Protein AF-A0A0C2CQU9-F1 (afdb_monomer_lite)

Sequence (101 aa):
MADLENLLAEIDDSETFAPISAVIRALARVIDESHFTLAGQLQSAHNACAELLERSKPKSSCLFCSLAENLDSHTTNRCNRFPDPVSRAYKRHACTCASAV

Secondary structure (DSSP, 8-state):
-HHHHHHHHHHTTSTTTHHHHHHHHHHHHHHHHHHHHHHHHHHHHHHHHHHHHHHHS---SSTTS-TTT-TT---GGG-TT--SHHHHHHHHHHHHHHT--

Foldseek 3Di:
DVVLVVVLVVVVVDVVCVVVSVVVVVVVVVVVVVVVVVVVVVVVVVVVVVVVVVVPPDAQQAPVDGPVRRPVSDHVCPDPVPVDPVSSVVVVVVVVVVVPD

Structure (mmCIF, N/CA/C/O backbone):
data_AF-A0A0C2CQU9-F1
#
_entry.id   AF-A0A0C2CQU9-F1
#
loop_
_atom_site.group_PDB
_atom_site.id
_atom_site.type_symbol
_atom_site.label_atom_id
_atom_site.label_alt_id
_atom_site.label_comp_id
_atom_site.label_asym_id
_atom_site.label_entity_id
_atom_site.label_seq_id
_atom_site.pdbx_PDB_ins_code
_atom_site.Cartn_x
_atom_site.Cartn_y
_atom_site.Cartn_z
_atom_site.occupancy
_atom_site.B_iso_or_equiv
_atom_site.auth_seq_id
_atom_site.auth_comp_id
_atom_site.auth_asym_id
_atom_site.auth_atom_id
_atom_site.pdbx_PDB_model_num
ATOM 1 N N . MET A 1 1 ? 7.416 11.176 -22.956 1.00 72.75 1 MET A N 1
ATOM 2 C CA . MET A 1 1 ? 7.944 10.182 -23.915 1.00 72.75 1 MET A CA 1
ATOM 3 C C . MET A 1 1 ? 7.660 10.553 -25.365 1.00 72.75 1 MET A C 1
ATOM 5 O O . MET A 1 1 ? 8.573 10.415 -26.161 1.00 72.75 1 MET A O 1
ATOM 9 N N . ALA A 1 2 ? 6.490 11.115 -25.698 1.00 78.25 2 ALA A N 1
ATOM 10 C CA . ALA A 1 2 ? 6.161 11.556 -27.064 1.00 78.25 2 ALA A CA 1
ATOM 11 C C . ALA A 1 2 ? 7.199 12.508 -27.703 1.00 78.25 2 ALA A C 1
ATOM 13 O O . ALA A 1 2 ? 7.567 12.327 -28.858 1.00 78.25 2 ALA A O 1
ATOM 14 N N . ASP A 1 3 ? 7.739 13.468 -26.946 1.00 82.38 3 ASP A N 1
ATOM 15 C CA . ASP A 1 3 ? 8.760 14.394 -27.468 1.00 82.38 3 ASP A CA 1
ATOM 16 C C . ASP A 1 3 ? 10.076 13.683 -27.828 1.00 82.38 3 ASP A C 1
ATOM 18 O O . ASP A 1 3 ? 10.733 14.031 -28.805 1.00 82.38 3 ASP A O 1
ATOM 22 N N . LEU A 1 4 ? 10.443 12.647 -27.065 1.00 82.75 4 LEU A N 1
ATOM 23 C CA . LEU A 1 4 ? 11.617 11.820 -27.345 1.00 82.75 4 LEU A CA 1
ATOM 24 C C . LEU A 1 4 ? 11.382 10.928 -28.570 1.00 82.75 4 LEU A C 1
ATOM 26 O O . LEU A 1 4 ? 12.282 10.764 -29.385 1.00 82.75 4 LEU A O 1
ATOM 30 N N . GLU A 1 5 ? 10.180 10.371 -28.719 1.00 81.88 5 GLU A N 1
ATOM 31 C CA . GLU A 1 5 ? 9.817 9.575 -29.895 1.00 81.88 5 GLU A CA 1
ATOM 32 C C . GLU A 1 5 ? 9.854 10.405 -31.182 1.00 81.88 5 GLU A C 1
ATOM 34 O O . GLU A 1 5 ? 10.382 9.925 -32.184 1.00 81.88 5 GLU A O 1
ATOM 39 N N . ASN A 1 6 ? 9.391 11.657 -31.133 1.00 82.69 6 ASN A N 1
ATOM 40 C CA . ASN A 1 6 ? 9.457 12.586 -32.263 1.00 82.69 6 ASN A CA 1
ATOM 41 C C . ASN A 1 6 ? 10.908 12.901 -32.661 1.00 82.69 6 ASN A C 1
ATOM 43 O O . ASN A 1 6 ? 11.260 12.776 -33.830 1.00 82.69 6 ASN A O 1
ATOM 47 N N . LEU A 1 7 ? 11.780 13.211 -31.694 1.00 82.69 7 LEU A N 1
ATOM 48 C CA . LEU A 1 7 ? 13.202 13.469 -31.963 1.00 82.69 7 LEU A CA 1
ATOM 49 C C . LEU A 1 7 ? 13.929 12.237 -32.524 1.00 82.69 7 LEU A C 1
ATOM 51 O O . LEU A 1 7 ? 14.802 12.358 -33.377 1.00 82.69 7 LEU A O 1
ATOM 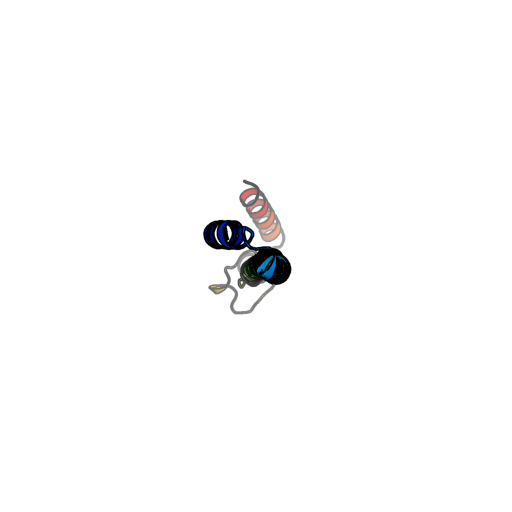55 N N . LEU A 1 8 ? 13.580 11.035 -32.059 1.00 82.88 8 LEU A N 1
ATOM 56 C CA . LEU A 1 8 ? 14.167 9.795 -32.571 1.00 82.88 8 LEU A CA 1
ATOM 57 C C . LEU A 1 8 ? 13.657 9.439 -33.970 1.00 82.88 8 LEU A C 1
ATOM 59 O O . LEU A 1 8 ? 14.387 8.798 -34.721 1.00 82.88 8 LEU A O 1
ATOM 63 N N . ALA A 1 9 ? 12.428 9.826 -34.317 1.00 80.81 9 ALA A N 1
ATOM 64 C CA . ALA A 1 9 ? 11.892 9.660 -35.665 1.00 80.81 9 ALA A CA 1
ATOM 65 C C . ALA A 1 9 ? 12.620 10.559 -36.679 1.00 80.81 9 ALA A C 1
ATOM 67 O O . ALA A 1 9 ? 12.918 10.098 -37.772 1.00 80.81 9 ALA A O 1
ATOM 68 N N . GLU A 1 10 ? 12.986 11.785 -36.294 1.00 77.88 10 GLU A N 1
ATOM 69 C CA . GLU A 1 10 ? 13.776 12.704 -37.134 1.00 77.88 10 GLU A CA 1
ATOM 70 C C . GLU A 1 10 ? 15.224 12.222 -37.371 1.00 77.88 10 GLU A C 1
ATOM 72 O O . GLU A 1 10 ? 15.837 12.544 -38.385 1.00 77.88 10 GLU A O 1
ATOM 77 N N . ILE A 1 11 ? 15.794 11.441 -36.445 1.00 72.44 11 ILE A N 1
ATOM 78 C CA . ILE A 1 11 ? 17.175 10.924 -36.535 1.00 72.44 11 ILE A CA 1
ATOM 79 C C . ILE A 1 11 ? 17.261 9.636 -37.378 1.00 72.44 11 ILE A C 1
ATOM 81 O O . ILE A 1 11 ? 18.316 9.345 -37.949 1.00 72.44 11 ILE A O 1
ATOM 85 N N . ASP A 1 12 ? 16.167 8.877 -37.484 1.00 70.56 12 ASP A N 1
ATOM 86 C CA . ASP A 1 12 ? 16.110 7.601 -38.218 1.00 70.56 12 ASP A CA 1
ATOM 87 C C . ASP A 1 12 ? 16.213 7.749 -39.745 1.00 70.56 12 ASP A C 1
ATOM 89 O O . ASP A 1 12 ? 16.497 6.763 -40.425 1.00 70.56 12 ASP A O 1
ATOM 93 N N . ASP A 1 13 ? 16.083 8.965 -40.283 1.00 69.38 13 ASP A N 1
ATOM 94 C CA . ASP A 1 13 ? 16.331 9.259 -41.703 1.00 69.38 13 ASP A CA 1
ATOM 95 C C . ASP A 1 13 ? 17.809 9.043 -42.107 1.00 69.38 13 ASP A C 1
ATOM 97 O O . ASP A 1 13 ? 18.148 8.998 -43.291 1.00 69.38 13 ASP A O 1
ATOM 101 N N . SER A 1 14 ? 18.706 8.874 -41.127 1.00 71.19 14 SER A N 1
ATOM 102 C CA . SER A 1 14 ? 20.112 8.524 -41.324 1.00 71.19 14 SER A CA 1
ATOM 103 C C . SER A 1 14 ? 20.396 7.095 -40.848 1.00 71.19 14 SER A C 1
ATOM 105 O O . SER A 1 14 ? 20.464 6.826 -39.646 1.00 71.19 14 SER A O 1
ATOM 107 N N . GLU A 1 15 ? 20.675 6.180 -41.787 1.00 73.94 15 GLU A N 1
ATOM 108 C CA . GLU A 1 15 ? 21.004 4.764 -41.510 1.00 73.94 15 GLU A CA 1
ATOM 109 C C . GLU A 1 15 ? 22.159 4.582 -40.504 1.00 73.94 15 GLU A C 1
ATOM 111 O O . GLU A 1 15 ? 22.259 3.557 -39.830 1.00 73.94 15 GLU A O 1
ATOM 116 N N . THR A 1 16 ? 23.014 5.599 -40.354 1.00 82.12 16 THR A N 1
ATOM 117 C CA . THR A 1 16 ? 24.155 5.592 -39.426 1.00 82.12 16 THR A CA 1
ATOM 118 C C . THR A 1 16 ? 23.714 5.563 -37.959 1.00 82.12 16 THR A C 1
ATOM 120 O O . THR A 1 16 ? 24.400 4.983 -37.117 1.00 82.12 16 THR A O 1
ATOM 123 N N . PHE A 1 17 ? 22.576 6.181 -37.634 1.00 82.75 17 PHE A N 1
ATOM 124 C CA . PHE A 1 17 ? 22.124 6.362 -36.251 1.00 82.75 17 PHE A CA 1
ATOM 125 C C . PHE A 1 17 ? 21.000 5.405 -35.836 1.00 82.75 17 PHE A C 1
ATOM 127 O O . PHE A 1 17 ? 20.704 5.314 -34.643 1.00 82.75 17 PHE A O 1
ATOM 134 N N . ALA A 1 18 ? 20.447 4.627 -36.771 1.00 82.06 18 ALA A N 1
ATOM 135 C CA . ALA A 1 18 ? 19.369 3.670 -36.515 1.00 82.06 18 ALA A CA 1
ATOM 136 C C . ALA A 1 18 ? 19.653 2.656 -35.374 1.00 82.06 18 ALA A C 1
ATOM 138 O O . ALA A 1 18 ? 18.757 2.367 -34.577 1.00 82.06 18 ALA A O 1
ATOM 139 N N . PRO A 1 19 ? 20.883 2.125 -35.191 1.00 86.75 19 PRO A N 1
ATOM 140 C CA . PRO A 1 19 ? 21.171 1.255 -34.047 1.00 86.75 19 PRO A CA 1
ATOM 141 C C . PRO A 1 19 ? 21.106 1.994 -32.703 1.00 86.75 19 PRO A C 1
ATOM 143 O O . PRO A 1 19 ? 20.667 1.434 -31.699 1.00 86.75 19 PRO A O 1
ATOM 146 N N . ILE A 1 20 ? 21.531 3.260 -32.676 1.00 88.25 20 ILE A N 1
ATOM 147 C CA . ILE A 1 20 ? 21.545 4.088 -31.466 1.00 88.25 20 ILE A CA 1
ATOM 148 C C . ILE A 1 20 ? 20.115 4.490 -31.101 1.00 88.25 20 ILE A C 1
ATOM 150 O O . ILE A 1 20 ? 19.726 4.363 -29.940 1.00 88.25 20 ILE A O 1
ATOM 154 N N . SER A 1 21 ? 19.303 4.901 -32.078 1.00 87.50 21 SER A N 1
ATOM 155 C CA . SER A 1 21 ? 17.893 5.231 -31.853 1.00 87.50 21 SER A CA 1
ATOM 156 C C . SER A 1 21 ? 17.107 4.017 -31.338 1.00 87.50 21 SER A C 1
ATOM 158 O O . SER A 1 21 ? 16.320 4.147 -30.400 1.00 87.50 21 SER A O 1
ATOM 160 N N . ALA A 1 22 ? 17.372 2.814 -31.862 1.00 86.69 22 ALA A N 1
ATOM 161 C CA . ALA A 1 22 ? 16.772 1.571 -31.384 1.00 86.69 22 ALA A CA 1
ATOM 162 C C . ALA A 1 22 ? 17.112 1.282 -29.912 1.00 86.69 22 ALA A C 1
ATOM 164 O O . ALA A 1 22 ? 16.222 0.926 -29.134 1.00 86.69 22 ALA A O 1
ATOM 165 N N . VAL A 1 23 ? 18.369 1.488 -29.502 1.00 92.25 23 VAL A N 1
ATOM 166 C CA . VAL A 1 23 ? 18.784 1.345 -28.097 1.00 92.25 23 VAL A CA 1
ATOM 167 C C . VAL A 1 23 ? 18.102 2.387 -27.210 1.00 92.25 23 VAL A C 1
ATOM 169 O O . VAL A 1 23 ? 17.605 2.035 -26.141 1.00 92.25 23 VAL A O 1
ATOM 172 N N . ILE A 1 24 ? 18.010 3.647 -27.645 1.00 92.00 24 ILE A N 1
ATOM 173 C CA . ILE A 1 24 ? 17.328 4.698 -26.874 1.00 92.00 24 ILE A CA 1
ATOM 174 C C . ILE A 1 24 ? 15.843 4.353 -26.690 1.00 92.00 24 ILE A C 1
ATOM 176 O O . ILE A 1 24 ? 15.326 4.483 -25.583 1.00 92.00 24 ILE A O 1
ATOM 180 N N . ARG A 1 25 ? 15.166 3.837 -27.725 1.00 89.19 25 ARG A N 1
ATOM 181 C CA . ARG A 1 25 ? 13.774 3.359 -27.615 1.00 89.19 25 ARG A CA 1
ATOM 182 C C . ARG A 1 25 ? 13.636 2.180 -26.657 1.00 89.19 25 ARG A C 1
ATOM 184 O O . ARG A 1 25 ? 12.666 2.114 -25.906 1.00 89.19 25 ARG A O 1
ATOM 191 N N . ALA A 1 26 ? 14.587 1.250 -26.665 1.00 92.75 26 ALA A N 1
ATOM 192 C CA . ALA A 1 26 ? 14.583 0.136 -25.724 1.00 92.75 26 ALA A CA 1
ATOM 193 C C . ALA A 1 26 ? 14.736 0.630 -24.275 1.00 92.75 26 ALA A C 1
ATOM 195 O O . ALA A 1 26 ? 13.979 0.208 -23.405 1.00 92.75 26 ALA A O 1
ATOM 196 N N . LEU A 1 27 ? 15.648 1.575 -24.023 1.00 94.62 27 LEU A N 1
ATOM 197 C CA . LEU A 1 27 ? 15.826 2.187 -22.703 1.00 94.62 27 LEU A CA 1
ATOM 198 C C . LEU A 1 27 ? 14.589 2.971 -22.257 1.00 94.62 27 LEU A C 1
ATOM 200 O O . LEU A 1 27 ? 14.162 2.834 -21.115 1.00 94.62 27 LEU A O 1
ATOM 204 N N . ALA A 1 28 ? 13.989 3.741 -23.163 1.00 93.50 28 ALA A N 1
ATOM 205 C CA . ALA A 1 28 ? 12.730 4.445 -22.948 1.00 93.50 28 ALA A CA 1
ATOM 206 C C . ALA A 1 28 ? 11.622 3.499 -22.456 1.00 93.50 28 ALA A C 1
ATOM 208 O O . ALA A 1 28 ? 11.004 3.760 -21.426 1.00 93.50 28 ALA A O 1
ATOM 209 N N . ARG A 1 29 ? 11.441 2.357 -23.132 1.00 92.69 29 ARG A N 1
ATOM 210 C CA . ARG A 1 29 ? 10.464 1.333 -22.728 1.00 92.69 29 ARG A CA 1
ATOM 211 C C . ARG A 1 29 ? 10.763 0.755 -21.352 1.00 92.69 29 ARG A C 1
ATOM 213 O O . ARG A 1 29 ? 9.862 0.666 -20.528 1.00 92.69 29 ARG A O 1
ATOM 220 N N . VAL A 1 30 ? 12.024 0.416 -21.078 1.00 95.50 30 VAL A N 1
ATOM 221 C CA . VAL A 1 30 ? 12.432 -0.099 -19.761 1.00 95.50 30 VAL A CA 1
ATOM 222 C C . VAL A 1 30 ? 12.138 0.920 -18.660 1.00 95.50 30 VAL A C 1
ATOM 224 O O . VAL A 1 30 ? 11.686 0.537 -17.581 1.00 95.50 30 VAL A O 1
ATOM 227 N N . ILE A 1 31 ? 12.366 2.211 -18.914 1.00 95.25 31 ILE A N 1
ATOM 228 C CA . ILE A 1 31 ? 12.060 3.283 -17.961 1.00 95.25 31 ILE A CA 1
ATOM 229 C C . ILE A 1 31 ? 10.553 3.372 -17.719 1.00 95.25 31 ILE A C 1
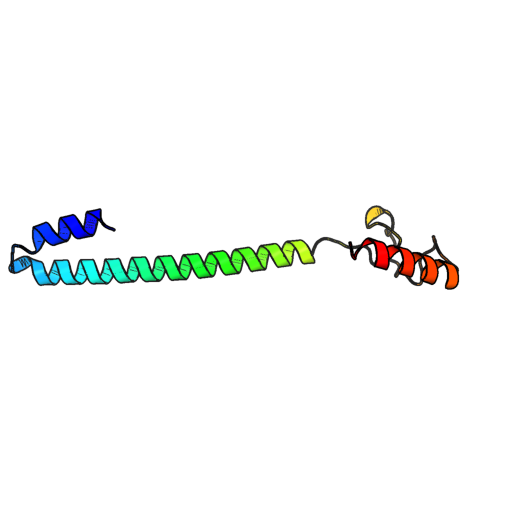ATOM 231 O O . ILE A 1 31 ? 10.149 3.412 -16.560 1.00 95.25 31 ILE A O 1
ATOM 235 N N . ASP A 1 32 ? 9.729 3.353 -18.767 1.00 93.88 32 ASP A N 1
ATOM 236 C CA . ASP A 1 32 ? 8.269 3.420 -18.633 1.00 93.88 32 ASP A CA 1
ATOM 237 C C . ASP A 1 32 ? 7.703 2.206 -17.883 1.00 93.88 32 ASP A C 1
ATOM 239 O O . ASP A 1 32 ? 6.906 2.360 -16.954 1.00 93.88 32 ASP A O 1
ATOM 243 N N . GLU A 1 33 ? 8.156 0.998 -18.223 1.00 95.50 33 GLU A N 1
ATOM 244 C CA . GLU A 1 33 ? 7.760 -0.245 -17.551 1.00 95.50 33 GLU A CA 1
ATOM 245 C C . GLU A 1 33 ? 8.184 -0.251 -16.078 1.00 95.50 33 GLU A C 1
ATOM 247 O O . GLU A 1 33 ? 7.396 -0.600 -15.190 1.00 95.50 33 GLU A O 1
ATOM 252 N N . SER A 1 34 ? 9.417 0.180 -15.801 1.00 96.31 34 SER A N 1
ATOM 253 C CA . SER A 1 34 ? 9.936 0.293 -14.437 1.00 96.31 34 SER A CA 1
ATOM 254 C C . SER A 1 34 ? 9.160 1.339 -13.647 1.00 96.31 34 SER A C 1
ATOM 256 O O . SER A 1 34 ? 8.772 1.082 -12.510 1.00 96.31 34 SER A O 1
ATOM 258 N N . HIS A 1 35 ? 8.883 2.498 -14.246 1.00 96.62 35 HIS A N 1
ATOM 259 C CA . HIS A 1 35 ? 8.113 3.567 -13.623 1.00 96.62 35 HIS A CA 1
ATOM 260 C C . HIS A 1 35 ? 6.699 3.095 -13.282 1.00 96.62 35 HIS A C 1
ATOM 262 O O . HIS A 1 35 ? 6.250 3.273 -12.151 1.00 96.62 35 HIS A O 1
ATOM 268 N N . PHE A 1 36 ? 6.016 2.438 -14.221 1.00 96.31 36 PHE A N 1
ATOM 269 C CA . PHE A 1 36 ? 4.683 1.888 -13.991 1.00 96.31 36 PHE A CA 1
ATOM 270 C C . PHE A 1 36 ? 4.684 0.848 -12.861 1.00 96.31 36 PHE A C 1
ATOM 272 O O . PHE A 1 36 ? 3.855 0.909 -11.951 1.00 96.31 36 PHE A O 1
ATOM 279 N N . THR A 1 37 ? 5.655 -0.067 -12.876 1.00 97.38 37 THR A N 1
ATOM 280 C CA . THR A 1 37 ? 5.796 -1.110 -11.851 1.00 97.38 37 THR A CA 1
ATOM 281 C C . THR A 1 37 ? 6.057 -0.507 -10.471 1.00 97.38 37 THR A C 1
ATOM 283 O O . THR A 1 37 ? 5.370 -0.848 -9.507 1.00 97.38 37 THR A O 1
ATOM 286 N N . LEU A 1 38 ? 7.010 0.423 -10.369 1.00 97.56 38 LEU A N 1
ATOM 287 C CA . LEU A 1 38 ? 7.358 1.088 -9.114 1.00 97.56 38 LEU A CA 1
ATOM 288 C C . LEU A 1 38 ? 6.202 1.936 -8.582 1.00 97.56 38 LEU A C 1
ATOM 290 O O . LEU A 1 38 ? 5.921 1.888 -7.386 1.00 97.56 38 LEU A O 1
ATOM 294 N N . ALA A 1 39 ? 5.492 2.663 -9.448 1.00 97.88 39 ALA A N 1
ATOM 295 C CA . ALA A 1 39 ? 4.311 3.429 -9.058 1.00 97.88 39 ALA A CA 1
ATOM 296 C C . ALA A 1 39 ? 3.213 2.513 -8.488 1.00 97.88 39 ALA A C 1
ATOM 298 O O . ALA A 1 39 ? 2.644 2.810 -7.437 1.00 97.88 39 ALA A O 1
ATOM 299 N N . GLY A 1 40 ? 2.964 1.362 -9.122 1.00 97.94 40 GLY A N 1
ATOM 300 C CA . GLY A 1 40 ? 2.008 0.368 -8.630 1.00 97.94 40 GLY A CA 1
ATOM 301 C C . GLY A 1 40 ? 2.408 -0.239 -7.281 1.00 97.94 40 GLY A C 1
ATOM 302 O O . GLY A 1 40 ? 1.577 -0.366 -6.374 1.00 97.94 40 GLY A O 1
ATOM 303 N N . GLN A 1 41 ? 3.690 -0.573 -7.110 1.00 98.06 41 GLN A N 1
ATOM 304 C CA . GLN A 1 41 ? 4.224 -1.084 -5.845 1.00 98.06 41 GLN A CA 1
ATOM 305 C C . GLN A 1 41 ? 4.139 -0.041 -4.727 1.00 98.06 41 GLN A C 1
ATOM 307 O O . GLN A 1 41 ? 3.694 -0.362 -3.623 1.00 98.06 41 GLN A O 1
ATOM 312 N N . LEU A 1 42 ? 4.500 1.212 -5.015 1.00 98.31 42 LEU A N 1
ATOM 313 C CA . LEU A 1 42 ? 4.416 2.316 -4.064 1.00 98.31 42 LEU A CA 1
ATOM 314 C C . LEU A 1 42 ? 2.972 2.566 -3.630 1.00 98.31 42 LEU A C 1
ATOM 316 O O . LEU A 1 42 ? 2.709 2.683 -2.435 1.00 98.31 42 LEU A O 1
ATOM 320 N N . GLN A 1 43 ? 2.028 2.586 -4.573 1.00 98.12 43 GLN A N 1
ATOM 321 C CA . GLN A 1 43 ? 0.612 2.756 -4.258 1.00 98.12 43 GLN A CA 1
ATOM 322 C C . GLN A 1 43 ? 0.089 1.615 -3.378 1.00 98.12 43 GLN A C 1
ATOM 324 O O . GLN A 1 43 ? -0.644 1.852 -2.418 1.00 98.12 43 GLN A O 1
ATOM 329 N N . SER A 1 44 ? 0.494 0.378 -3.668 1.00 97.94 44 SER A N 1
ATOM 330 C CA . SER A 1 44 ? 0.110 -0.791 -2.873 1.00 97.94 44 SER A CA 1
ATOM 331 C C . SER A 1 44 ? 0.665 -0.713 -1.448 1.00 97.94 44 SER A C 1
ATOM 333 O O . SER A 1 44 ? -0.074 -0.926 -0.486 1.00 97.94 44 SER A O 1
ATOM 335 N N . ALA A 1 45 ? 1.940 -0.344 -1.294 1.00 98.00 45 ALA A N 1
ATOM 336 C CA . ALA A 1 45 ? 2.565 -0.149 0.011 1.00 98.00 45 ALA A CA 1
ATOM 337 C C . ALA A 1 45 ? 1.911 1.000 0.792 1.00 98.00 45 ALA A C 1
ATOM 339 O O . ALA A 1 45 ? 1.621 0.855 1.977 1.00 98.00 45 ALA A O 1
ATOM 340 N N . HIS A 1 46 ? 1.614 2.116 0.124 1.00 98.19 46 HIS A N 1
ATOM 341 C CA . HIS A 1 46 ? 0.903 3.241 0.720 1.00 98.19 46 HIS A CA 1
ATOM 342 C C . HIS A 1 46 ? -0.470 2.815 1.257 1.00 98.19 46 HIS A C 1
ATOM 344 O O . HIS A 1 46 ? -0.807 3.119 2.401 1.00 98.19 46 HIS A O 1
ATOM 350 N N . ASN A 1 47 ? -1.238 2.060 0.470 1.00 97.94 47 ASN A N 1
ATOM 351 C CA . ASN A 1 47 ? -2.551 1.563 0.880 1.00 97.94 47 ASN A CA 1
ATOM 352 C C . ASN A 1 47 ? -2.453 0.614 2.082 1.00 97.94 47 ASN A C 1
ATOM 354 O O . ASN A 1 47 ? -3.224 0.749 3.031 1.00 97.94 47 ASN A O 1
ATOM 358 N N . ALA A 1 48 ? -1.475 -0.296 2.082 1.00 97.81 48 ALA A N 1
ATOM 359 C CA . ALA A 1 48 ? -1.234 -1.193 3.209 1.00 97.81 48 ALA A CA 1
ATOM 360 C C . ALA A 1 48 ? -0.856 -0.420 4.486 1.00 97.81 48 ALA A C 1
ATOM 362 O O . ALA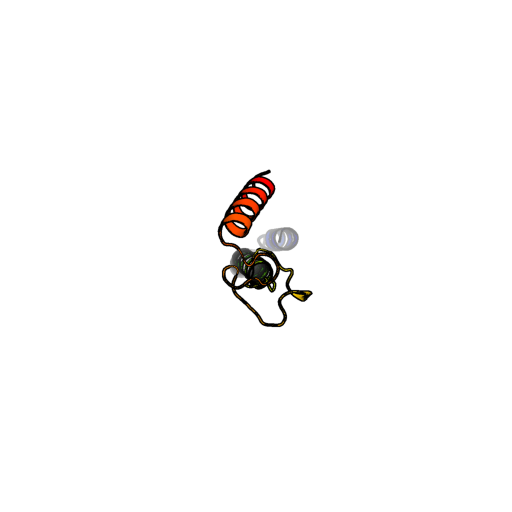 A 1 48 ? -1.390 -0.693 5.560 1.00 97.81 48 ALA A O 1
ATOM 363 N N . CYS A 1 49 ? 0.016 0.586 4.377 1.00 97.81 49 CYS A N 1
ATOM 364 C CA . CYS A 1 49 ? 0.372 1.456 5.497 1.00 97.81 49 CYS A CA 1
ATOM 365 C C . CYS A 1 49 ? -0.842 2.229 6.029 1.00 97.81 49 CYS A C 1
ATOM 367 O O . CYS A 1 49 ? -1.035 2.292 7.242 1.00 97.81 49 CYS A O 1
ATOM 369 N N . ALA A 1 50 ? -1.682 2.775 5.146 1.00 97.69 50 ALA A N 1
ATOM 370 C CA . ALA A 1 50 ? -2.907 3.465 5.540 1.00 97.69 50 ALA A CA 1
ATOM 371 C C . ALA A 1 50 ? -3.865 2.531 6.303 1.00 97.69 50 ALA A C 1
ATOM 373 O O . ALA A 1 50 ? -4.380 2.903 7.357 1.00 97.69 50 ALA A O 1
ATOM 374 N N . GLU A 1 51 ? -4.045 1.292 5.837 1.00 97.19 51 GLU A N 1
ATOM 375 C CA . GLU A 1 51 ? -4.875 0.298 6.526 1.00 97.19 51 GLU A CA 1
ATOM 376 C C . GLU A 1 51 ? -4.313 -0.061 7.912 1.00 97.19 51 GLU A C 1
ATOM 378 O O . GLU A 1 51 ? -5.053 -0.134 8.897 1.00 97.19 51 GLU A O 1
ATOM 383 N N . LEU A 1 52 ? -2.996 -0.257 8.018 1.00 96.81 52 LEU A N 1
ATOM 384 C CA . LEU A 1 52 ? -2.336 -0.546 9.291 1.00 96.81 52 LEU A CA 1
ATOM 385 C C . LEU A 1 52 ? -2.468 0.620 10.277 1.00 96.81 52 LEU A C 1
ATOM 387 O O . LEU A 1 52 ? -2.712 0.387 11.463 1.00 96.81 52 LEU A O 1
ATOM 391 N N . LEU A 1 53 ? -2.363 1.865 9.808 1.00 96.75 53 LEU A N 1
ATOM 392 C CA . LEU A 1 53 ? -2.596 3.054 10.631 1.00 96.75 53 LEU A CA 1
ATOM 393 C C . LEU A 1 53 ? -4.037 3.102 11.151 1.00 96.75 53 LEU A C 1
ATOM 395 O O . LEU A 1 53 ? -4.246 3.296 12.345 1.00 96.75 53 LEU A O 1
ATOM 399 N N . GLU A 1 54 ? -5.030 2.838 10.302 1.00 94.88 54 GLU A N 1
ATOM 400 C CA . GLU A 1 54 ? -6.435 2.771 10.725 1.00 94.88 54 GLU A CA 1
ATOM 401 C C . GLU A 1 54 ? -6.689 1.658 11.751 1.00 94.88 54 GLU A C 1
ATOM 403 O O . GLU A 1 54 ? -7.393 1.852 12.747 1.00 94.88 54 GLU A O 1
ATOM 408 N N . ARG A 1 55 ? -6.082 0.485 11.554 1.00 93.94 55 ARG A N 1
ATOM 409 C CA . ARG A 1 55 ? -6.251 -0.677 12.439 1.00 93.94 55 ARG A CA 1
ATOM 410 C C . ARG A 1 55 ? -5.512 -0.541 13.766 1.00 93.94 55 ARG A C 1
ATOM 412 O O . ARG A 1 55 ? -5.978 -1.100 14.758 1.00 93.94 55 ARG A O 1
ATOM 419 N N . SER A 1 56 ? -4.393 0.179 13.781 1.00 92.69 56 SER A N 1
ATOM 420 C CA . SER A 1 56 ? -3.570 0.424 14.973 1.00 92.69 56 SER A CA 1
ATOM 421 C C . SER A 1 56 ? -4.067 1.582 15.835 1.00 92.69 56 SER A C 1
ATOM 423 O O . SER A 1 56 ? -3.547 1.770 16.937 1.00 92.69 56 SER A O 1
ATOM 425 N N . LYS A 1 57 ? -5.096 2.324 15.392 1.00 90.88 57 LYS A N 1
ATOM 426 C CA . LYS A 1 57 ? -5.751 3.336 16.229 1.00 90.88 57 LYS A CA 1
ATOM 427 C C . LYS A 1 57 ? -6.114 2.727 17.588 1.00 90.88 57 LYS A C 1
ATOM 429 O O . LYS A 1 57 ? -6.736 1.660 17.627 1.00 90.88 57 LYS A O 1
ATOM 434 N N . PRO A 1 58 ? -5.744 3.384 18.700 1.00 87.19 58 PRO A N 1
ATOM 435 C CA . PRO A 1 58 ? -5.961 2.834 20.024 1.00 87.19 58 PRO A 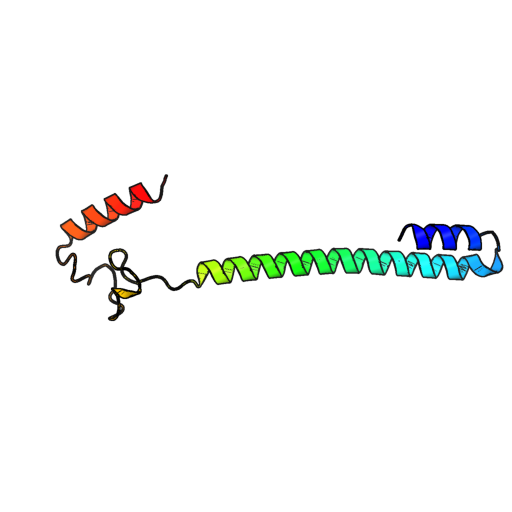CA 1
ATOM 436 C C . PRO A 1 58 ? -7.461 2.704 20.289 1.00 87.19 58 PRO A C 1
ATOM 438 O O . PRO A 1 58 ? -8.230 3.656 20.149 1.00 87.19 58 PRO A O 1
ATOM 441 N N . LYS A 1 59 ? -7.874 1.497 20.670 1.00 88.12 5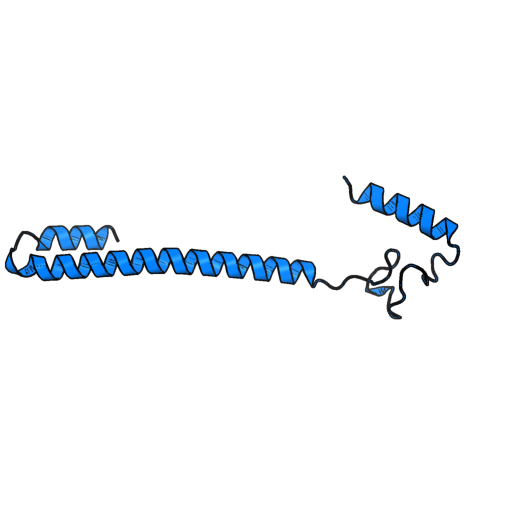9 LYS A N 1
ATOM 442 C CA . LYS A 1 59 ? -9.249 1.160 21.042 1.00 88.12 59 LYS A CA 1
ATOM 443 C C . LYS A 1 59 ? -9.261 0.767 22.509 1.00 88.12 59 LYS A C 1
ATOM 445 O O . LYS A 1 59 ? -8.336 0.113 22.987 1.00 88.12 59 LYS A O 1
ATOM 450 N N . SER A 1 60 ? -10.304 1.154 23.230 1.00 89.56 60 SER A N 1
ATOM 451 C CA . SER A 1 60 ? -10.506 0.682 24.595 1.00 89.56 60 SER A CA 1
ATOM 452 C C . SER A 1 60 ? -10.758 -0.832 24.601 1.00 89.56 60 SER A C 1
ATOM 454 O O . SER A 1 60 ? -11.502 -1.364 23.778 1.00 89.56 60 SER A O 1
ATOM 456 N N . SER A 1 61 ? -10.164 -1.546 25.561 1.00 89.50 61 SER A N 1
ATOM 457 C CA . SER A 1 61 ? -10.437 -2.977 25.802 1.00 89.50 61 SER A CA 1
ATOM 458 C C . SER A 1 61 ? -11.856 -3.246 26.342 1.00 89.50 61 SER A C 1
ATOM 460 O O . SER A 1 61 ? -12.350 -4.382 26.327 1.00 89.50 61 SER A O 1
ATOM 462 N N . CYS A 1 62 ? -12.533 -2.196 26.806 1.00 90.75 62 CYS A N 1
ATOM 463 C CA . CYS A 1 62 ? -13.921 -2.203 27.228 1.00 90.75 62 CYS A CA 1
ATOM 464 C C . CYS A 1 62 ? -14.815 -1.578 26.151 1.00 90.75 62 CYS A C 1
ATOM 466 O O . CYS A 1 62 ? -14.657 -0.410 25.820 1.00 90.75 62 CYS A O 1
ATOM 468 N N . LEU A 1 63 ? -15.814 -2.327 25.674 1.00 87.88 63 LEU A N 1
ATOM 469 C CA . LEU A 1 63 ? -16.797 -1.857 24.686 1.00 87.88 63 LEU A CA 1
ATOM 470 C C . LEU A 1 63 ? -17.673 -0.696 25.187 1.00 87.88 63 LEU A C 1
ATOM 472 O O . LEU A 1 63 ? -18.324 -0.036 24.385 1.00 87.88 63 LEU A O 1
ATOM 476 N N . PHE A 1 64 ? -17.741 -0.481 26.502 1.00 87.50 64 PHE A N 1
ATOM 477 C CA . PHE A 1 64 ? -18.626 0.511 27.118 1.00 87.50 64 PHE A CA 1
ATOM 478 C C . PHE A 1 64 ? -17.924 1.805 27.531 1.00 87.50 64 PHE A C 1
ATOM 480 O O . PHE A 1 64 ? -18.600 2.803 27.775 1.00 87.50 64 PHE A O 1
ATOM 487 N N . CYS A 1 65 ? -16.599 1.780 27.654 1.00 88.81 65 CYS A N 1
ATOM 488 C CA . CYS A 1 65 ? -15.799 2.930 28.058 1.00 88.81 65 CYS A CA 1
ATOM 489 C C . CYS A 1 65 ? -14.987 3.409 26.858 1.00 88.81 65 CYS A C 1
ATOM 491 O O . CYS A 1 65 ? -14.439 2.595 26.115 1.00 88.81 65 CYS A O 1
ATOM 493 N N . SER A 1 66 ? -14.871 4.719 26.682 1.00 89.19 66 SER A N 1
ATOM 494 C CA . SER A 1 66 ? -13.900 5.302 25.755 1.00 89.19 66 SER A CA 1
ATOM 495 C C . SER A 1 66 ? -12.461 5.000 26.196 1.00 89.19 66 SER A C 1
ATOM 497 O O . SER A 1 66 ? -12.214 4.570 27.326 1.00 89.19 66 SER A O 1
ATOM 499 N N . LEU A 1 67 ? -11.487 5.242 25.312 1.00 88.94 67 LEU A N 1
ATOM 500 C CA . LEU A 1 67 ? -10.067 5.079 25.642 1.00 88.94 67 LEU A CA 1
ATOM 501 C C . LEU A 1 67 ? -9.663 5.915 26.870 1.00 88.94 67 LEU A C 1
ATOM 503 O O . LEU A 1 67 ? -8.938 5.421 27.724 1.00 88.94 67 LEU A O 1
ATOM 507 N N . ALA A 1 68 ? -10.181 7.144 26.985 1.00 88.62 68 ALA A N 1
ATOM 508 C CA . ALA A 1 68 ? -9.900 8.041 28.107 1.00 88.62 68 ALA A CA 1
ATOM 509 C C . ALA A 1 68 ? -10.548 7.586 29.429 1.00 88.62 68 ALA A C 1
ATOM 511 O O . ALA A 1 68 ? -10.013 7.858 30.498 1.00 88.62 68 ALA A O 1
ATOM 512 N N . GLU A 1 69 ? -11.685 6.887 29.368 1.00 88.94 69 GLU A N 1
ATOM 513 C CA . GLU A 1 69 ? -12.381 6.361 30.552 1.00 88.94 69 GLU A CA 1
ATOM 514 C C . GLU A 1 69 ? -11.816 5.006 31.023 1.00 88.94 69 GLU A C 1
ATOM 516 O O . GLU A 1 69 ? -12.048 4.609 32.162 1.00 88.94 69 GLU A O 1
ATOM 521 N N . ASN A 1 70 ? -11.090 4.278 30.168 1.00 90.56 70 ASN A N 1
ATOM 522 C CA . ASN A 1 70 ? -10.553 2.943 30.453 1.00 90.56 70 ASN A CA 1
ATOM 523 C C . ASN A 1 70 ? -9.065 2.982 30.852 1.00 90.56 70 ASN A C 1
ATOM 525 O O . ASN A 1 70 ? -8.225 2.320 30.239 1.00 90.56 70 ASN A O 1
ATOM 529 N N . LEU A 1 71 ? -8.732 3.784 31.867 1.00 87.81 71 LEU A N 1
ATOM 530 C CA . LEU A 1 71 ? -7.351 3.980 32.341 1.00 87.81 71 LEU A CA 1
ATOM 531 C C . LEU A 1 71 ? -6.739 2.712 32.956 1.00 87.81 71 LEU A C 1
ATOM 533 O O . LEU A 1 71 ? -5.537 2.486 32.860 1.00 87.81 71 LEU A O 1
ATOM 537 N N . ASP A 1 72 ? -7.567 1.869 33.566 1.00 90.31 72 ASP A N 1
ATOM 538 C CA . ASP A 1 72 ? -7.196 0.587 34.172 1.00 90.31 72 ASP A CA 1
ATOM 539 C C . ASP A 1 72 ? -7.179 -0.575 33.162 1.00 90.31 72 ASP A C 1
ATOM 541 O O . ASP A 1 72 ? -6.873 -1.711 33.524 1.00 90.31 72 ASP A O 1
ATOM 545 N N . SER A 1 73 ? -7.481 -0.302 31.886 1.00 88.06 73 SER A N 1
ATOM 546 C CA . SER A 1 73 ? -7.468 -1.279 30.789 1.00 88.06 73 SER A CA 1
ATOM 547 C C . SER A 1 73 ? -8.347 -2.514 31.033 1.00 88.06 73 SER A C 1
ATOM 549 O O . SER A 1 73 ? -8.088 -3.592 30.482 1.00 88.06 73 SER A O 1
ATOM 551 N N . HIS A 1 74 ? -9.419 -2.379 31.818 1.00 91.62 74 HIS A N 1
ATOM 552 C CA . HIS A 1 74 ? -10.320 -3.482 32.125 1.00 91.62 74 HIS A CA 1
ATOM 553 C C . HIS A 1 74 ? -11.031 -4.004 30.870 1.00 91.62 74 HIS A C 1
ATOM 555 O O . HIS A 1 74 ? -11.393 -3.268 29.952 1.00 91.62 74 HIS A O 1
ATOM 561 N N . THR A 1 75 ? -11.282 -5.312 30.830 1.00 90.56 75 THR A N 1
ATOM 562 C CA . THR A 1 75 ? -12.094 -5.906 29.763 1.00 90.56 75 THR A CA 1
ATOM 563 C C . THR A 1 75 ? -13.574 -5.628 29.997 1.00 90.56 75 THR A C 1
ATOM 565 O O . THR A 1 75 ? -14.017 -5.441 31.128 1.00 90.56 75 THR A O 1
ATOM 568 N N . THR A 1 76 ? -14.376 -5.688 28.933 1.00 89.06 76 THR A N 1
ATOM 569 C CA . THR A 1 76 ? -15.832 -5.432 28.985 1.00 89.06 76 THR A CA 1
ATOM 570 C C . THR A 1 76 ? -16.571 -6.187 30.107 1.00 89.06 76 THR A C 1
ATOM 572 O O . THR A 1 76 ? -17.540 -5.679 30.666 1.00 89.06 76 THR A O 1
ATOM 575 N N . ASN A 1 77 ? -16.120 -7.393 30.472 1.00 86.94 77 ASN A N 1
ATOM 576 C CA . ASN A 1 77 ? -16.740 -8.195 31.535 1.00 86.94 77 ASN A CA 1
ATOM 577 C C . ASN A 1 77 ? -16.486 -7.650 32.950 1.00 86.94 77 ASN A C 1
ATOM 579 O O . ASN A 1 77 ? -17.241 -7.976 33.859 1.00 86.94 77 ASN A O 1
ATOM 583 N N . ARG A 1 78 ? -15.442 -6.834 33.126 1.00 88.06 78 ARG A N 1
ATOM 584 C CA . ARG A 1 78 ? -15.053 -6.188 34.387 1.00 88.06 78 ARG A CA 1
ATOM 585 C C . ARG A 1 78 ? -15.410 -4.699 34.413 1.00 88.06 78 ARG A C 1
ATOM 587 O O . ARG A 1 78 ? -14.866 -3.954 35.215 1.00 88.06 78 ARG A O 1
ATOM 594 N N . CYS A 1 79 ? -16.295 -4.253 33.522 1.00 89.56 79 CYS A N 1
ATOM 595 C CA . CYS A 1 79 ? -16.678 -2.850 33.461 1.00 89.56 79 CYS A CA 1
ATOM 596 C C . CYS A 1 79 ? -17.446 -2.425 34.715 1.00 89.56 79 CYS A C 1
ATOM 598 O O . CYS A 1 79 ? -18.564 -2.882 34.954 1.00 89.56 79 CYS A O 1
ATOM 600 N N . ASN A 1 80 ? -16.878 -1.481 35.466 1.00 86.62 80 ASN A N 1
ATOM 601 C CA . ASN A 1 80 ? -17.482 -0.943 36.687 1.00 86.62 80 ASN A CA 1
ATOM 602 C C . ASN A 1 80 ? -18.771 -0.141 36.418 1.00 86.62 80 ASN A C 1
ATOM 604 O O . ASN A 1 80 ? -19.606 -0.004 37.305 1.00 86.62 80 ASN A O 1
ATOM 608 N N . ARG A 1 81 ? -18.966 0.354 35.185 1.00 85.88 81 ARG A N 1
ATOM 609 C CA . ARG A 1 81 ? -20.181 1.079 34.764 1.00 85.88 81 ARG A CA 1
ATOM 610 C C . ARG A 1 81 ? -21.390 0.151 34.609 1.00 85.88 81 ARG A C 1
ATOM 612 O O . ARG A 1 81 ? -22.523 0.582 34.792 1.00 85.88 81 ARG A O 1
ATOM 619 N N . PHE A 1 82 ? -21.141 -1.118 34.280 1.00 86.62 82 PHE A N 1
ATOM 620 C CA . PHE A 1 82 ? -22.159 -2.153 34.103 1.00 86.62 82 PHE A CA 1
ATOM 621 C C . PHE A 1 82 ? -21.733 -3.432 34.842 1.00 86.62 82 PHE A C 1
ATOM 623 O O . PHE A 1 82 ? -21.292 -4.398 34.206 1.00 86.62 82 PHE A O 1
ATOM 630 N N . PRO A 1 83 ? -21.845 -3.453 36.183 1.00 82.75 83 PRO A N 1
ATOM 631 C CA . PRO A 1 83 ? -21.389 -4.577 37.002 1.00 82.75 83 PRO A CA 1
ATOM 632 C C . PRO A 1 83 ? -22.251 -5.830 36.806 1.00 82.75 83 PRO A C 1
ATOM 634 O O . PRO A 1 83 ? -21.748 -6.953 36.887 1.00 82.75 83 PRO A O 1
ATOM 637 N N . ASP A 1 84 ? -23.525 -5.654 36.462 1.00 88.62 84 ASP A N 1
ATOM 638 C CA . ASP A 1 84 ? -24.463 -6.745 36.227 1.00 88.62 84 ASP A CA 1
ATOM 639 C C . ASP A 1 84 ? -24.355 -7.323 34.790 1.00 88.62 84 ASP A C 1
ATOM 641 O O . ASP A 1 84 ? -24.355 -6.566 33.809 1.00 88.62 84 ASP A O 1
ATOM 645 N N . PRO A 1 85 ? -24.260 -8.660 34.627 1.00 85.31 85 PRO A N 1
ATOM 646 C CA . PRO A 1 85 ? -24.205 -9.314 33.318 1.00 85.31 85 PRO A CA 1
ATOM 647 C C . PRO A 1 85 ? -25.411 -9.044 32.413 1.00 85.31 85 PRO A C 1
ATOM 649 O O . PRO A 1 85 ? -25.217 -8.942 31.199 1.00 85.31 85 PRO A O 1
ATOM 652 N N . VAL A 1 86 ? -26.623 -8.894 32.959 1.00 85.94 86 VAL A N 1
ATOM 653 C CA . VAL A 1 86 ? -27.831 -8.642 32.150 1.00 85.94 86 VAL A CA 1
ATOM 654 C C . VAL A 1 86 ? -27.763 -7.252 31.515 1.00 85.94 86 VAL A C 1
ATOM 656 O O . VAL A 1 86 ? -27.962 -7.095 30.309 1.00 85.94 86 VAL A O 1
ATOM 659 N N . SER A 1 87 ? -27.356 -6.254 32.297 1.00 84.00 87 SER A N 1
ATOM 660 C CA . SER A 1 87 ? -27.135 -4.877 31.844 1.00 84.00 87 SER A CA 1
ATOM 661 C C . SER A 1 87 ? -26.084 -4.793 30.728 1.00 84.00 87 SER A C 1
ATOM 663 O O . SER A 1 87 ? -26.269 -4.069 29.745 1.00 84.00 87 SER A O 1
ATOM 665 N N . ARG A 1 88 ? -25.003 -5.586 30.825 1.00 86.75 88 ARG A N 1
ATOM 666 C CA . ARG A 1 88 ? -23.987 -5.695 29.762 1.00 86.75 88 ARG A CA 1
ATOM 667 C C . ARG A 1 88 ? -24.546 -6.316 28.486 1.00 86.75 88 ARG A C 1
ATOM 669 O O . ARG A 1 88 ? -24.245 -5.820 27.402 1.00 86.75 88 ARG A O 1
ATOM 676 N N . ALA A 1 89 ? -25.329 -7.389 28.594 1.00 84.69 89 ALA A N 1
ATOM 677 C CA . ALA A 1 89 ? -25.925 -8.052 27.436 1.00 84.69 89 ALA A CA 1
ATOM 678 C C . ALA A 1 89 ? -26.869 -7.103 26.683 1.00 84.69 89 ALA A C 1
ATOM 680 O O . ALA A 1 89 ? -26.727 -6.926 25.473 1.00 84.69 89 ALA A O 1
ATOM 681 N N . TYR A 1 90 ? -27.741 -6.402 27.412 1.00 84.12 90 TYR A N 1
ATOM 682 C CA . TYR A 1 90 ? -28.657 -5.420 26.836 1.00 84.12 90 TYR A CA 1
ATOM 683 C C . TYR A 1 90 ? -27.917 -4.286 26.110 1.00 84.12 90 TYR A C 1
ATOM 685 O O . TYR A 1 90 ? -28.214 -3.981 24.954 1.00 84.12 90 TYR A O 1
ATOM 693 N N . LYS A 1 91 ? -26.896 -3.690 26.743 1.00 83.44 91 LYS A N 1
ATOM 694 C CA . LYS A 1 91 ? -26.104 -2.620 26.113 1.00 83.44 91 LYS A CA 1
ATOM 695 C C . LYS A 1 91 ? -25.276 -3.102 24.925 1.00 83.44 91 LYS A C 1
ATOM 697 O O . LYS A 1 91 ? -25.161 -2.375 23.943 1.00 83.44 91 LYS A O 1
ATOM 702 N N . ARG A 1 92 ? -24.739 -4.323 24.970 1.00 81.44 92 ARG A N 1
ATOM 703 C CA . ARG A 1 92 ? -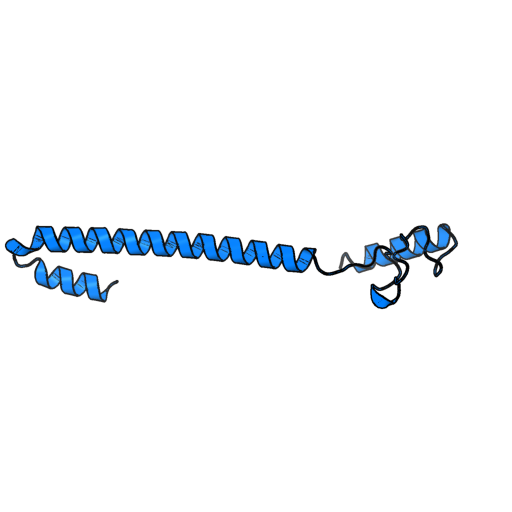23.998 -4.912 23.845 1.00 81.44 92 ARG A CA 1
ATOM 704 C C . ARG A 1 92 ? -24.914 -5.152 22.634 1.00 81.44 92 ARG A C 1
ATOM 706 O O . ARG A 1 92 ? -24.508 -4.861 21.510 1.00 81.44 92 ARG A O 1
ATOM 713 N N . HIS A 1 93 ? -26.149 -5.606 22.852 1.00 75.62 93 HIS A N 1
ATOM 714 C CA . HIS A 1 93 ? -27.153 -5.723 21.787 1.00 75.62 93 HIS A CA 1
ATOM 715 C C . HIS A 1 93 ? -27.554 -4.359 21.211 1.00 75.62 93 HIS A C 1
ATOM 717 O O . HIS A 1 93 ? -27.607 -4.204 19.998 1.00 75.62 93 HIS A O 1
ATOM 723 N N . ALA A 1 94 ? -27.730 -3.334 22.049 1.00 71.31 94 ALA A N 1
ATOM 724 C CA . ALA A 1 94 ? -28.028 -1.985 21.565 1.00 71.31 94 ALA A CA 1
ATOM 725 C C . ALA A 1 94 ? -26.887 -1.381 20.715 1.00 71.31 94 ALA A C 1
ATOM 727 O O . ALA A 1 94 ? -27.150 -0.779 19.677 1.00 71.31 94 ALA A O 1
ATOM 728 N N . CYS A 1 95 ? -25.621 -1.566 21.113 1.00 63.12 95 CYS A N 1
ATOM 729 C CA . CYS A 1 95 ? -24.470 -1.076 20.341 1.00 63.12 95 CYS A CA 1
ATOM 730 C C . CYS A 1 95 ? -24.281 -1.804 19.003 1.00 63.12 95 CYS A C 1
ATOM 732 O O . CYS A 1 95 ? -23.914 -1.168 18.022 1.00 63.12 95 CYS A O 1
ATOM 734 N N . THR A 1 96 ? -24.532 -3.115 18.939 1.00 61.53 96 THR A N 1
ATOM 735 C CA . THR A 1 96 ? -24.360 -3.888 17.692 1.00 61.53 96 THR A CA 1
ATOM 736 C C . THR A 1 96 ? -25.377 -3.505 16.618 1.00 61.53 96 THR A C 1
ATOM 738 O O . THR A 1 96 ? -25.015 -3.454 15.447 1.00 61.53 96 THR A O 1
ATOM 741 N N . CYS A 1 97 ? -26.603 -3.136 17.000 1.00 52.34 97 CYS A N 1
ATOM 742 C CA . CYS A 1 97 ? -27.596 -2.610 16.059 1.00 52.34 97 CYS A CA 1
ATOM 743 C C . CYS A 1 97 ? -27.256 -1.198 15.546 1.00 52.34 97 CYS A C 1
ATOM 745 O O . CYS A 1 97 ? -27.619 -0.859 14.426 1.00 52.34 97 CYS A O 1
ATOM 747 N N . ALA A 1 98 ? -26.555 -0.378 16.337 1.00 51.53 98 ALA A N 1
ATOM 748 C CA . ALA A 1 98 ? -26.186 0.990 15.957 1.00 51.53 98 ALA A CA 1
ATOM 749 C C . ALA A 1 98 ? -24.984 1.069 14.997 1.00 51.53 98 ALA A C 1
ATOM 751 O O . ALA A 1 98 ? -24.806 2.083 14.336 1.00 51.53 98 ALA A O 1
ATOM 752 N N . SER A 1 99 ? -24.154 0.023 14.919 1.00 51.06 99 SER A N 1
ATOM 753 C CA . SER A 1 99 ? -23.015 -0.052 13.986 1.00 51.06 99 SER A CA 1
ATOM 754 C C . SER A 1 99 ? -23.336 -0.774 12.668 1.00 51.06 99 SER A C 1
ATOM 756 O O . SER A 1 99 ? -22.431 -0.976 11.865 1.00 51.06 99 SER A O 1
ATOM 758 N N . ALA A 1 100 ? -24.589 -1.200 12.464 1.00 47.38 100 ALA A N 1
ATOM 759 C CA . ALA A 1 100 ? -25.050 -1.945 11.286 1.00 47.38 100 ALA A CA 1
ATOM 760 C C . ALA A 1 100 ? -25.902 -1.104 10.306 1.00 47.38 100 ALA A C 1
ATOM 762 O O . ALA A 1 100 ? -26.498 -1.666 9.387 1.00 47.38 100 ALA A O 1
ATOM 763 N N . VAL A 1 101 ? -25.963 0.217 10.509 1.00 39.75 101 VAL A N 1
ATOM 764 C CA . VAL A 1 101 ? -26.562 1.225 9.612 1.00 39.75 101 VAL A CA 1
ATOM 765 C C . VAL A 1 101 ? -25.454 2.169 9.170 1.00 39.75 101 VAL A C 1
ATOM 767 O O . VAL A 1 101 ? -25.444 2.531 7.976 1.00 39.75 101 VAL A O 1
#

Radius of gyration: 30.62 Å; chains: 1; bounding box: 53×24×79 Å

pLDDT: mean 86.0, std 11.74, range [39.75, 98.31]

Organism: NCBI:txid51022